Protein AF-A0A2D4NC93-F1 (afdb_monomer_lite)

Organism: NCBI:txid129469

Structure (mmCIF, N/CA/C/O backbone):
data_AF-A0A2D4NC93-F1
#
_entry.id   AF-A0A2D4NC93-F1
#
loop_
_atom_site.group_PDB
_atom_site.id
_atom_site.type_symbol
_atom_site.label_atom_id
_atom_site.label_alt_id
_atom_site.label_comp_id
_atom_site.label_asym_id
_atom_site.label_entity_id
_atom_site.label_seq_id
_atom_site.pdbx_PDB_ins_code
_atom_site.Cartn_x
_atom_site.Cartn_y
_atom_site.Cartn_z
_atom_site.occupancy
_atom_site.B_iso_or_equiv
_atom_site.auth_seq_id
_atom_site.auth_comp_id
_atom_site.auth_asym_id
_atom_site.auth_atom_id
_atom_site.pdbx_PDB_model_num
ATOM 1 N N . PHE A 1 1 ? -2.736 -5.983 4.116 1.00 93.50 1 PHE A N 1
ATOM 2 C CA . PHE A 1 1 ? -3.805 -5.084 3.627 1.00 93.50 1 PHE A CA 1
ATOM 3 C C . PHE A 1 1 ? -5.152 -5.508 4.180 1.00 93.50 1 PHE A C 1
ATOM 5 O O . PHE A 1 1 ? -5.737 -4.716 4.903 1.00 93.50 1 PHE A O 1
ATOM 12 N N . GLU A 1 2 ? -5.581 -6.745 3.924 1.00 94.25 2 GLU A N 1
ATOM 13 C CA . GLU A 1 2 ? -6.793 -7.359 4.503 1.00 94.25 2 GLU A CA 1
ATOM 14 C C . GLU A 1 2 ? -6.869 -7.175 6.019 1.00 94.25 2 GLU A C 1
ATOM 16 O O . GLU A 1 2 ? -7.746 -6.461 6.478 1.00 94.25 2 GLU A O 1
ATOM 21 N N . LEU A 1 3 ? -5.842 -7.606 6.763 1.00 95.25 3 LEU A N 1
ATOM 22 C CA . LEU A 1 3 ? -5.803 -7.442 8.223 1.00 95.25 3 LEU A CA 1
ATOM 23 C C . LEU A 1 3 ? -6.063 -6.000 8.702 1.00 95.25 3 LEU A C 1
ATOM 25 O O . LEU A 1 3 ? -6.782 -5.784 9.666 1.00 95.25 3 LEU A O 1
ATOM 29 N N . SER A 1 4 ? -5.521 -4.983 8.019 1.00 95.31 4 SER A N 1
ATOM 30 C CA . SER A 1 4 ? -5.770 -3.581 8.402 1.00 95.31 4 SER A CA 1
ATOM 31 C C . SER A 1 4 ? -7.207 -3.119 8.137 1.00 95.31 4 SER A C 1
ATOM 33 O O . SER A 1 4 ? -7.648 -2.136 8.726 1.00 95.31 4 SER A O 1
ATOM 35 N N . ALA A 1 5 ? -7.908 -3.772 7.210 1.00 95.25 5 ALA A N 1
ATOM 36 C CA . ALA A 1 5 ? -9.315 -3.524 6.940 1.00 95.25 5 ALA A CA 1
ATOM 37 C C . ALA A 1 5 ? -10.195 -4.272 7.939 1.00 95.25 5 ALA A C 1
ATOM 39 O O . ALA A 1 5 ? -11.077 -3.641 8.507 1.00 95.25 5 ALA A O 1
ATOM 40 N N . ASP A 1 6 ? -9.874 -5.532 8.232 1.00 95.62 6 ASP A N 1
ATOM 41 C CA . ASP A 1 6 ? -10.583 -6.344 9.225 1.00 95.62 6 ASP A CA 1
ATOM 42 C C . ASP A 1 6 ? -10.513 -5.688 10.613 1.00 95.62 6 ASP A C 1
ATOM 44 O O . ASP A 1 6 ? -11.530 -5.507 11.273 1.00 95.62 6 ASP A O 1
ATOM 48 N N . LEU A 1 7 ? -9.332 -5.208 11.025 1.00 95.69 7 LEU A N 1
ATOM 49 C CA . LEU A 1 7 ? -9.162 -4.460 12.279 1.00 95.69 7 LEU A CA 1
ATOM 50 C C . LEU A 1 7 ? -9.980 -3.162 12.297 1.00 95.69 7 LEU A C 1
ATOM 52 O O . LEU A 1 7 ? -10.558 -2.799 13.315 1.00 95.69 7 LEU A O 1
ATOM 56 N N . ARG A 1 8 ? -10.065 -2.460 11.163 1.00 93.75 8 ARG A N 1
ATOM 57 C CA . ARG A 1 8 ? -10.882 -1.245 11.055 1.00 93.75 8 ARG A CA 1
ATOM 58 C C . ARG A 1 8 ? -12.379 -1.557 11.085 1.00 93.75 8 ARG A C 1
ATOM 60 O O . ARG A 1 8 ? -13.149 -0.711 11.513 1.00 93.75 8 ARG A O 1
ATOM 67 N N . GLU A 1 9 ? -12.803 -2.718 10.603 1.00 94.81 9 GLU A N 1
ATOM 68 C CA . GLU A 1 9 ? -14.189 -3.170 10.713 1.00 94.81 9 GLU A CA 1
ATOM 69 C C . GLU A 1 9 ? -14.520 -3.545 12.161 1.00 94.81 9 GLU A C 1
ATOM 71 O O . GLU A 1 9 ? -15.520 -3.069 12.697 1.00 94.81 9 GLU A O 1
ATOM 76 N N . LEU A 1 10 ? -13.626 -4.274 12.836 1.00 94.19 10 LEU A N 1
ATOM 77 C CA . LEU A 1 10 ? -13.745 -4.585 14.263 1.00 94.19 10 LEU A CA 1
ATOM 78 C C . LEU A 1 10 ? -13.836 -3.319 15.121 1.00 94.19 10 LEU A C 1
ATOM 80 O O . LEU A 1 10 ? -14.681 -3.253 16.008 1.00 94.19 10 LEU A O 1
ATOM 84 N N . SER A 1 11 ? -13.072 -2.269 14.799 1.00 93.94 11 SER A N 1
ATOM 85 C CA . SER A 1 11 ? -13.133 -0.987 15.520 1.00 93.94 11 SER A CA 1
ATOM 86 C C . SER A 1 11 ? -14.474 -0.246 15.383 1.00 93.94 11 SER A C 1
ATOM 88 O O . SER A 1 11 ? -14.744 0.692 16.136 1.00 93.94 11 SER A O 1
ATOM 90 N N . LEU A 1 12 ? -15.311 -0.614 14.406 1.00 92.75 12 LEU A N 1
ATOM 91 C CA . LEU A 1 12 ? -16.666 -0.077 14.252 1.00 92.75 12 LEU A CA 1
ATOM 92 C C . LEU A 1 12 ? -17.704 -0.881 15.040 1.00 92.75 12 LEU A C 1
ATOM 94 O O . LEU A 1 12 ? -18.752 -0.327 15.372 1.00 92.75 12 LEU A O 1
ATOM 98 N N . VAL A 1 13 ? -17.424 -2.158 15.313 1.00 94.31 13 VAL A N 1
ATOM 99 C CA . VAL A 1 13 ? -18.316 -3.072 16.039 1.00 94.31 13 VAL A CA 1
ATOM 100 C C . VAL A 1 13 ? -18.043 -3.023 17.544 1.00 94.31 13 VAL A C 1
ATOM 102 O O . VAL A 1 13 ? -18.986 -2.938 18.326 1.00 94.31 13 VAL A O 1
ATOM 105 N N . GLU A 1 14 ? -16.773 -3.035 17.950 1.00 90.69 14 GLU A N 1
ATOM 106 C CA . GLU A 1 14 ? -16.355 -2.999 19.354 1.00 90.69 14 GLU A CA 1
ATOM 107 C C . GLU A 1 14 ? -16.001 -1.571 19.782 1.00 90.69 14 GLU A C 1
ATOM 109 O O . GLU A 1 14 ? -15.002 -0.993 19.347 1.00 90.69 14 GLU A O 1
ATOM 114 N N . VAL A 1 15 ? -16.829 -0.986 20.650 1.00 86.81 15 VAL A N 1
ATOM 115 C CA . VAL A 1 15 ? -16.686 0.414 21.081 1.00 86.81 15 VAL A CA 1
ATOM 116 C C . VAL A 1 15 ? -15.605 0.551 22.153 1.00 86.81 15 VAL A C 1
ATOM 118 O O . VAL A 1 15 ? -14.858 1.528 22.149 1.00 86.81 15 VAL A O 1
ATOM 121 N N . GLU A 1 16 ? -15.493 -0.435 23.042 1.00 93.75 16 GLU A N 1
ATOM 122 C CA . GLU A 1 16 ? -14.580 -0.437 24.186 1.00 93.75 16 GLU A CA 1
ATOM 123 C C . GLU A 1 16 ? -13.103 -0.449 23.768 1.00 93.75 16 GLU A C 1
ATOM 125 O O . GLU A 1 16 ? -12.292 0.238 24.384 1.00 93.75 16 GLU A O 1
ATOM 130 N N . PHE A 1 17 ? -12.767 -1.168 22.691 1.00 93.31 17 PHE A N 1
ATOM 131 C CA . PHE A 1 17 ? -11.393 -1.329 22.187 1.00 93.31 17 PHE A CA 1
ATOM 132 C C . PHE A 1 17 ? -11.165 -0.641 20.842 1.00 93.31 17 PHE A C 1
ATOM 134 O O . PHE A 1 17 ? -10.181 -0.901 20.148 1.00 93.31 17 PHE A O 1
ATOM 141 N N . ARG A 1 18 ? -12.072 0.262 20.452 1.00 94.12 18 ARG A N 1
ATOM 142 C CA . ARG A 1 18 ? -12.020 0.956 19.163 1.00 94.12 18 ARG A CA 1
ATOM 143 C C . ARG A 1 18 ? -10.642 1.554 18.872 1.00 94.12 18 ARG A C 1
ATOM 145 O O . ARG A 1 18 ? -10.127 1.390 17.768 1.00 94.12 18 ARG A O 1
ATOM 152 N N . ASN A 1 19 ? -10.065 2.256 19.846 1.00 95.75 19 ASN A N 1
ATOM 153 C CA . ASN A 1 19 ? -8.779 2.932 19.675 1.00 95.75 19 ASN A CA 1
ATOM 154 C C . ASN A 1 19 ? -7.638 1.934 19.447 1.00 95.75 19 ASN A C 1
ATOM 156 O O . ASN A 1 19 ? -6.808 2.161 18.571 1.00 95.75 19 ASN A O 1
ATOM 160 N N . ASP A 1 20 ? -7.643 0.813 20.170 1.00 96.69 20 ASP A N 1
ATOM 161 C CA . ASP A 1 20 ? -6.612 -0.219 20.053 1.00 96.69 20 ASP A CA 1
ATOM 162 C C . ASP A 1 20 ? -6.653 -0.858 18.659 1.00 96.69 20 ASP A C 1
ATOM 164 O O . ASP A 1 20 ? -5.624 -0.988 17.992 1.00 96.69 20 ASP A O 1
ATOM 168 N N . TYR A 1 21 ? -7.851 -1.178 18.157 1.00 96.81 21 TYR A N 1
ATOM 169 C CA . TYR A 1 21 ? -8.022 -1.686 16.796 1.00 96.81 21 TYR A CA 1
ATOM 170 C C . TYR A 1 21 ? -7.616 -0.670 15.724 1.00 96.81 21 TYR A C 1
ATOM 172 O O . TYR A 1 21 ? -6.988 -1.045 14.731 1.00 96.81 21 TYR A O 1
ATOM 180 N N . GLU A 1 22 ? -7.953 0.613 15.899 1.00 95.38 22 GLU A N 1
ATOM 181 C CA . GLU A 1 22 ? -7.523 1.670 14.977 1.00 95.38 22 GLU A CA 1
ATOM 182 C C . GLU A 1 22 ? -5.991 1.810 14.960 1.00 95.38 22 GLU A C 1
ATOM 184 O O . GLU A 1 22 ? -5.403 1.951 13.880 1.00 95.38 22 GLU A O 1
ATOM 189 N N . GLU A 1 23 ? -5.334 1.697 16.117 1.00 96.88 23 GLU A N 1
ATOM 190 C CA . GLU A 1 23 ? -3.876 1.711 16.226 1.00 96.88 23 GLU A CA 1
ATOM 191 C C . GLU A 1 23 ? -3.248 0.491 15.539 1.00 96.88 23 GLU A C 1
ATOM 193 O O . GLU A 1 23 ? -2.374 0.649 14.684 1.00 96.88 23 GLU A O 1
ATOM 198 N N . LEU A 1 24 ? -3.736 -0.719 15.823 1.00 97.00 24 LEU A N 1
ATOM 199 C CA . LEU A 1 24 ? -3.288 -1.960 15.179 1.00 97.00 24 LEU A CA 1
ATOM 200 C C . LEU A 1 24 ? -3.469 -1.901 13.653 1.00 97.00 24 LEU A C 1
ATOM 202 O O . LEU A 1 24 ? -2.578 -2.288 12.886 1.00 97.00 24 LEU A O 1
ATOM 206 N N . ALA A 1 25 ? -4.602 -1.367 13.187 1.00 95.88 25 ALA A N 1
ATOM 207 C CA . ALA A 1 25 ? -4.860 -1.171 11.766 1.00 95.88 25 ALA A CA 1
ATOM 208 C C . ALA A 1 25 ? -3.843 -0.204 11.144 1.00 95.88 25 ALA A C 1
ATOM 210 O O . ALA A 1 25 ? -3.376 -0.433 10.022 1.00 95.88 25 ALA A O 1
ATOM 211 N N . GLN A 1 26 ? -3.477 0.864 11.859 1.00 96.12 26 GLN A N 1
ATOM 212 C CA . GLN A 1 26 ? -2.463 1.812 11.409 1.00 96.12 26 GLN A CA 1
ATOM 213 C C . GLN A 1 26 ? -1.059 1.194 11.412 1.00 96.12 26 GLN A C 1
ATOM 215 O O . GLN A 1 26 ? -0.333 1.369 10.435 1.00 96.12 26 GLN A O 1
ATOM 220 N N . GLN A 1 27 ? -0.694 0.407 12.426 1.00 97.19 27 GLN A N 1
ATOM 221 C CA . GLN A 1 27 ? 0.576 -0.327 12.459 1.00 97.19 27 GLN A CA 1
ATOM 222 C C . GLN A 1 27 ? 0.712 -1.259 11.246 1.00 97.19 27 GLN A C 1
ATOM 224 O O . GLN A 1 27 ? 1.751 -1.269 10.586 1.00 97.19 27 GLN A O 1
ATOM 229 N N . CYS A 1 28 ? -0.361 -1.961 10.867 1.00 96.69 28 CYS A N 1
ATOM 230 C CA . CYS A 1 28 ? -0.375 -2.800 9.666 1.00 96.69 28 CYS A CA 1
ATOM 231 C C . CYS A 1 28 ? -0.133 -2.002 8.369 1.00 96.69 28 CYS A C 1
ATOM 233 O O . CYS A 1 28 ? 0.546 -2.486 7.458 1.00 96.69 28 CYS A O 1
ATOM 235 N N . LYS A 1 29 ? -0.685 -0.785 8.264 1.00 95.62 29 LYS A N 1
ATOM 236 C CA . LYS A 1 29 ? -0.473 0.106 7.107 1.00 95.62 29 LYS A CA 1
ATOM 237 C C . LYS A 1 29 ? 0.964 0.614 7.048 1.00 95.62 29 LYS A C 1
ATOM 239 O O . LYS A 1 29 ? 1.583 0.557 5.983 1.00 95.62 29 LYS A O 1
ATOM 244 N N . THR A 1 30 ? 1.493 1.063 8.186 1.00 96.25 30 THR A N 1
ATOM 245 C CA . THR A 1 30 ? 2.880 1.524 8.322 1.00 96.25 30 THR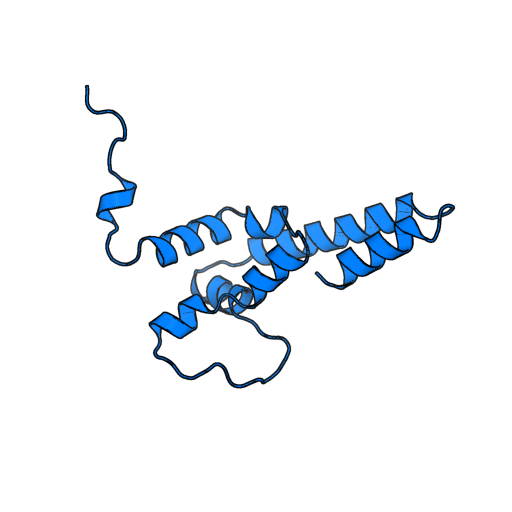 A CA 1
ATOM 246 C C . THR A 1 30 ? 3.855 0.406 7.974 1.00 96.25 30 THR A C 1
ATOM 248 O O . THR A 1 30 ? 4.736 0.610 7.148 1.00 96.25 30 THR A O 1
ATOM 251 N N . PHE A 1 31 ? 3.632 -0.807 8.487 1.00 96.31 31 PHE A N 1
ATOM 252 C CA . PHE A 1 31 ? 4.448 -1.973 8.157 1.00 96.31 31 PHE A CA 1
ATOM 253 C C . PHE A 1 31 ? 4.517 -2.225 6.647 1.00 96.31 31 PHE A C 1
ATOM 255 O O . PHE A 1 31 ? 5.602 -2.385 6.092 1.00 96.31 31 PHE A O 1
ATOM 262 N N . ALA A 1 32 ? 3.374 -2.227 5.954 1.00 95.00 32 ALA A N 1
ATOM 263 C CA . ALA A 1 32 ? 3.357 -2.483 4.517 1.00 95.00 32 ALA A CA 1
ATOM 264 C C . ALA A 1 32 ? 4.091 -1.392 3.717 1.00 95.00 32 ALA A C 1
ATOM 266 O O . ALA A 1 32 ? 4.812 -1.700 2.766 1.00 95.00 32 ALA A O 1
ATOM 267 N N . LYS A 1 33 ? 3.919 -0.122 4.103 1.00 94.62 33 LYS A N 1
ATOM 268 C CA . LYS A 1 33 ? 4.647 1.022 3.534 1.00 94.62 33 LYS A CA 1
ATOM 269 C C . LYS A 1 33 ? 6.155 0.883 3.760 1.00 94.62 33 LYS A C 1
ATOM 271 O O . LYS A 1 33 ? 6.926 1.016 2.811 1.00 94.62 33 LYS A O 1
ATOM 276 N N . ASP A 1 34 ? 6.578 0.605 4.986 1.00 95.75 34 ASP A N 1
ATOM 277 C CA . ASP A 1 34 ? 7.994 0.520 5.342 1.00 95.75 34 ASP A CA 1
ATOM 278 C C . ASP A 1 34 ? 8.667 -0.680 4.673 1.00 95.75 34 ASP A C 1
ATOM 280 O O . ASP A 1 34 ? 9.794 -0.562 4.198 1.00 95.75 34 ASP A O 1
ATOM 284 N N . LEU A 1 35 ? 7.950 -1.797 4.522 1.00 94.44 35 LEU A N 1
ATOM 285 C CA . LEU A 1 35 ? 8.417 -2.950 3.756 1.00 94.44 35 LEU A CA 1
ATOM 286 C C . LEU A 1 35 ? 8.671 -2.586 2.286 1.00 94.44 35 LEU A C 1
ATOM 288 O O . LEU A 1 35 ? 9.726 -2.913 1.746 1.00 94.44 35 LEU A O 1
ATOM 292 N N . LEU A 1 36 ? 7.742 -1.865 1.646 1.00 94.50 36 LEU A N 1
ATOM 293 C CA . LEU A 1 36 ? 7.928 -1.391 0.272 1.00 94.50 36 LEU A CA 1
ATOM 294 C C . LEU A 1 36 ? 9.096 -0.389 0.170 1.00 94.50 36 LEU A C 1
ATOM 296 O O . LEU A 1 36 ? 9.777 -0.348 -0.855 1.00 94.50 36 LEU A O 1
ATOM 300 N N . ALA A 1 37 ? 9.398 0.354 1.245 1.00 93.06 37 ALA A N 1
ATOM 301 C CA . 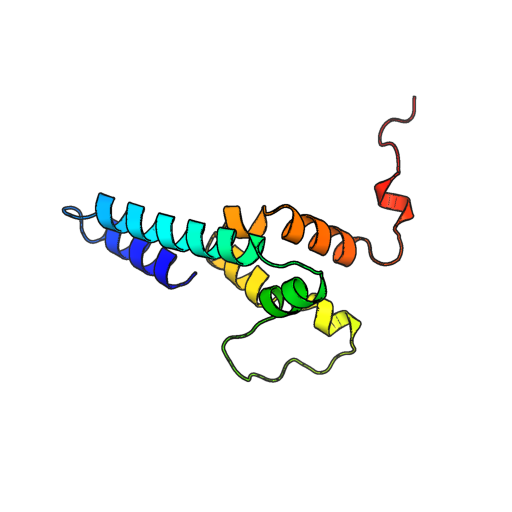ALA A 1 37 ? 10.513 1.312 1.296 1.00 93.06 37 ALA A CA 1
ATOM 302 C C . ALA A 1 37 ? 11.879 0.637 1.168 1.00 93.06 37 ALA A C 1
ATOM 304 O O . ALA A 1 37 ? 12.829 1.249 0.685 1.00 93.06 37 ALA A O 1
ATOM 305 N N . GLN A 1 38 ? 11.977 -0.614 1.623 1.00 94.44 38 GLN A N 1
ATOM 306 C CA . GLN A 1 38 ? 13.225 -1.371 1.638 1.00 94.44 38 GLN A CA 1
ATOM 307 C C . GLN A 1 38 ? 13.600 -1.954 0.271 1.00 94.44 38 GLN A C 1
ATOM 309 O O . GLN A 1 38 ? 14.717 -2.451 0.125 1.00 94.44 38 GLN A O 1
ATOM 314 N N . ALA A 1 39 ? 12.715 -1.887 -0.731 1.00 93.56 39 ALA A N 1
ATOM 315 C CA . ALA A 1 39 ? 13.019 -2.349 -2.082 1.00 93.56 39 ALA A CA 1
ATOM 316 C C . ALA A 1 39 ? 14.167 -1.523 -2.688 1.00 93.56 39 ALA A C 1
ATOM 318 O O . ALA A 1 39 ? 14.054 -0.306 -2.864 1.00 93.56 39 ALA A O 1
ATOM 319 N N . ARG A 1 40 ? 15.280 -2.185 -3.026 1.00 91.19 40 ARG A N 1
ATOM 320 C CA . ARG A 1 40 ? 16.531 -1.519 -3.446 1.00 91.19 40 ARG A CA 1
ATOM 321 C C . ARG A 1 40 ? 16.627 -1.293 -4.947 1.00 91.19 40 ARG A C 1
ATOM 323 O O . ARG A 1 40 ? 17.473 -0.530 -5.408 1.00 91.19 40 ARG A O 1
ATOM 330 N N . ASN A 1 41 ? 15.803 -1.987 -5.722 1.00 89.06 41 ASN A N 1
ATOM 331 C CA . ASN A 1 41 ? 15.819 -1.922 -7.176 1.00 89.06 41 ASN A CA 1
ATOM 332 C C . ASN A 1 41 ? 14.411 -2.094 -7.762 1.00 89.06 41 ASN A C 1
ATOM 334 O O . ASN A 1 41 ? 13.472 -2.541 -7.103 1.00 89.06 41 ASN A O 1
ATOM 338 N N . SER A 1 42 ? 14.271 -1.731 -9.037 1.00 85.12 42 SER A N 1
ATOM 339 C CA . SER A 1 42 ? 13.002 -1.801 -9.767 1.00 85.12 42 SER A CA 1
ATOM 340 C C . SER A 1 42 ? 12.479 -3.225 -9.945 1.00 85.12 42 SER A C 1
ATOM 342 O O . SER A 1 42 ? 11.273 -3.394 -10.093 1.00 85.12 42 SER A O 1
ATOM 344 N N . ARG A 1 43 ? 13.354 -4.239 -9.911 1.00 86.19 43 ARG A N 1
ATOM 345 C CA . ARG A 1 43 ? 12.974 -5.651 -10.045 1.00 86.19 43 ARG A CA 1
ATOM 346 C C . ARG A 1 43 ? 12.286 -6.167 -8.784 1.00 86.19 43 ARG A C 1
ATOM 348 O O . ARG A 1 43 ? 11.249 -6.806 -8.884 1.00 86.19 43 ARG A O 1
ATOM 355 N N . GLU A 1 44 ? 12.823 -5.862 -7.606 1.00 90.00 44 GLU A N 1
ATOM 356 C CA . GLU A 1 44 ? 12.175 -6.168 -6.323 1.00 90.00 44 GLU A CA 1
ATOM 357 C C . GLU A 1 44 ? 10.814 -5.483 -6.224 1.00 90.00 44 GLU A C 1
ATOM 359 O O . GLU A 1 44 ? 9.820 -6.112 -5.866 1.00 90.00 44 GLU A O 1
ATOM 364 N N . LEU A 1 45 ? 10.753 -4.207 -6.611 1.00 89.94 45 LEU A N 1
ATOM 365 C CA . LEU A 1 45 ? 9.511 -3.450 -6.598 1.00 89.94 45 LEU A CA 1
ATOM 366 C C . LEU A 1 45 ? 8.471 -4.044 -7.561 1.00 89.94 45 LEU A C 1
ATOM 368 O O . LEU A 1 45 ? 7.310 -4.196 -7.199 1.00 89.94 45 LEU A O 1
ATOM 372 N N . GLU A 1 46 ? 8.887 -4.430 -8.766 1.00 87.12 46 GLU A N 1
ATOM 373 C CA . GLU A 1 46 ? 8.037 -5.103 -9.749 1.00 87.12 46 GLU A CA 1
ATOM 374 C C . GLU A 1 46 ? 7.465 -6.419 -9.214 1.00 87.12 46 GLU A C 1
ATOM 376 O O . GLU A 1 46 ? 6.270 -6.666 -9.369 1.00 87.12 46 GLU A O 1
ATOM 381 N N . VAL A 1 47 ? 8.287 -7.234 -8.546 1.00 87.50 47 VAL A N 1
ATOM 382 C CA . VAL A 1 47 ? 7.841 -8.486 -7.919 1.00 87.50 47 VAL A CA 1
ATOM 383 C C . VAL A 1 47 ? 6.801 -8.203 -6.836 1.00 87.50 47 VAL A C 1
ATOM 385 O O . VAL A 1 47 ? 5.729 -8.805 -6.848 1.00 87.50 47 VAL A O 1
ATOM 388 N N . ILE A 1 48 ? 7.066 -7.251 -5.935 1.00 90.50 48 ILE A N 1
ATOM 389 C CA . ILE A 1 48 ? 6.137 -6.902 -4.850 1.00 90.50 48 ILE A CA 1
ATOM 390 C C . ILE A 1 48 ? 4.812 -6.370 -5.413 1.00 90.50 48 ILE A C 1
ATOM 392 O O . ILE A 1 48 ? 3.743 -6.790 -4.970 1.00 90.50 48 ILE A O 1
ATOM 396 N N . LEU A 1 49 ? 4.862 -5.464 -6.395 1.00 89.94 49 LEU A N 1
ATOM 397 C CA . LEU A 1 49 ? 3.678 -4.803 -6.954 1.00 89.94 49 LEU A CA 1
ATOM 398 C C . LEU A 1 49 ? 2.824 -5.725 -7.841 1.00 89.94 49 LEU A C 1
ATOM 400 O O . LEU A 1 49 ? 1.610 -5.515 -7.924 1.00 89.94 49 LEU A O 1
ATOM 404 N N . ASN A 1 50 ? 3.413 -6.745 -8.471 1.00 87.25 50 ASN A N 1
ATOM 405 C CA . ASN A 1 50 ? 2.692 -7.709 -9.311 1.00 87.25 50 ASN A CA 1
ATOM 406 C C . ASN A 1 50 ? 2.257 -8.985 -8.573 1.00 87.25 50 ASN A C 1
ATOM 408 O O . ASN A 1 50 ? 1.484 -9.762 -9.124 1.00 87.25 50 ASN A O 1
ATOM 412 N N . HIS A 1 51 ? 2.687 -9.190 -7.326 1.00 85.88 51 HIS A N 1
ATOM 413 C CA . HIS A 1 51 ? 2.393 -10.408 -6.571 1.00 85.88 51 HIS A CA 1
ATOM 414 C C . HIS A 1 51 ? 0.881 -10.675 -6.412 1.00 85.88 51 HIS A C 1
ATOM 416 O O . HIS A 1 51 ? 0.147 -9.855 -5.850 1.00 85.88 51 HIS A O 1
ATOM 422 N N . THR A 1 52 ? 0.431 -11.873 -6.797 1.00 80.44 52 THR A N 1
ATOM 423 C CA . THR A 1 52 ? -0.927 -12.409 -6.572 1.00 80.44 52 THR A CA 1
ATOM 424 C C . THR A 1 52 ? -0.922 -13.440 -5.438 1.00 80.44 52 THR A C 1
ATOM 426 O O . THR A 1 52 ? 0.097 -14.066 -5.183 1.00 80.44 52 THR A O 1
ATOM 429 N N . ALA A 1 53 ? -2.013 -13.564 -4.676 1.00 67.50 53 ALA A N 1
ATOM 430 C CA . ALA A 1 53 ? -2.118 -14.563 -3.598 1.00 67.50 53 ALA A CA 1
ATOM 431 C C . ALA A 1 53 ? -2.547 -15.952 -4.108 1.00 67.50 53 ALA A C 1
ATOM 433 O O . ALA A 1 53 ? -2.298 -16.950 -3.443 1.00 67.50 53 ALA A O 1
ATOM 434 N N . SER A 1 54 ? -3.179 -15.994 -5.282 1.00 61.03 54 SER A N 1
ATOM 435 C CA . SER A 1 54 ? -3.586 -17.216 -5.967 1.00 61.03 54 SER A CA 1
ATOM 436 C C . SER A 1 54 ? -2.600 -17.498 -7.099 1.00 61.03 54 SER A C 1
ATOM 438 O O . SER A 1 54 ? -2.196 -16.562 -7.800 1.00 61.03 54 SER A O 1
ATOM 440 N N . ASP A 1 55 ? -2.271 -18.773 -7.307 1.00 54.59 55 ASP A N 1
ATOM 441 C CA . ASP A 1 55 ? -1.539 -19.308 -8.471 1.00 54.59 55 ASP A CA 1
ATOM 442 C C . ASP A 1 55 ? -2.403 -19.252 -9.755 1.00 54.59 55 ASP A C 1
ATOM 444 O O . ASP A 1 55 ? -2.254 -20.032 -10.694 1.00 54.59 55 ASP A O 1
ATOM 448 N N . GLU A 1 56 ? -3.384 -18.343 -9.778 1.00 49.47 56 GLU A N 1
ATOM 449 C CA . GLU A 1 56 ? -4.230 -18.085 -10.927 1.00 49.47 56 GLU A CA 1
ATOM 450 C C . GLU A 1 56 ? -3.352 -17.548 -12.042 1.00 49.47 56 GLU A C 1
ATOM 452 O O . GLU A 1 56 ? -2.746 -16.481 -11.917 1.00 49.47 56 GLU A O 1
ATOM 457 N N . HIS A 1 57 ? -3.285 -18.350 -13.106 1.00 47.56 57 HIS A N 1
ATOM 458 C CA . HIS A 1 57 ? -2.566 -18.096 -14.338 1.00 47.56 57 HIS A CA 1
ATOM 459 C C . HIS A 1 57 ? -2.523 -16.602 -14.652 1.00 47.56 57 HIS A C 1
ATOM 461 O O . HIS A 1 57 ? -3.500 -16.021 -15.126 1.00 47.56 57 HIS A O 1
ATOM 467 N N . VAL A 1 58 ? -1.359 -15.995 -14.409 1.00 52.44 58 VAL A N 1
ATOM 468 C CA . VAL A 1 58 ? -0.999 -14.726 -15.027 1.00 52.44 58 VAL A CA 1
ATOM 469 C C . VAL A 1 58 ? -1.164 -14.974 -16.520 1.00 52.44 58 VAL A C 1
ATOM 471 O O . VAL A 1 58 ? -0.433 -15.787 -17.091 1.00 52.44 58 VAL A O 1
ATOM 474 N N . ASP A 1 59 ? -2.210 -14.389 -17.108 1.00 48.84 59 ASP A N 1
ATOM 475 C CA . ASP A 1 59 ? -2.497 -14.483 -18.535 1.00 48.84 59 ASP A CA 1
ATOM 476 C C . ASP A 1 59 ? -1.178 -14.137 -19.235 1.00 48.84 59 ASP A C 1
ATOM 478 O O . ASP A 1 59 ? -0.658 -13.036 -19.038 1.00 48.84 59 ASP A O 1
ATOM 482 N N . LYS A 1 60 ? -0.556 -15.118 -19.911 1.00 50.47 60 LYS A N 1
ATOM 483 C CA . LYS A 1 60 ? 0.822 -15.048 -20.445 1.00 50.47 60 LYS A CA 1
ATOM 484 C C . LYS A 1 60 ? 0.885 -14.132 -21.667 1.00 50.47 60 LYS A C 1
ATOM 486 O O . LYS A 1 60 ? 1.416 -14.490 -22.718 1.00 50.47 60 LYS A O 1
ATOM 491 N N . ARG A 1 61 ? 0.285 -12.959 -21.563 1.00 50.22 61 ARG A N 1
ATOM 492 C CA . ARG A 1 61 ? 0.428 -11.880 -22.518 1.00 50.22 61 ARG A CA 1
ATOM 493 C C . ARG A 1 61 ? 1.758 -11.201 -22.219 1.00 50.22 61 ARG A C 1
ATOM 495 O O . ARG A 1 61 ? 2.187 -11.162 -21.071 1.00 50.22 61 ARG A O 1
ATOM 502 N N . GLY A 1 62 ? 2.464 -10.807 -23.276 1.00 52.19 62 GLY A N 1
ATOM 503 C CA . GLY A 1 62 ? 3.923 -10.649 -23.284 1.00 52.19 62 GLY A CA 1
ATOM 504 C C . GLY A 1 62 ? 4.531 -9.788 -22.164 1.00 52.19 62 GLY A C 1
ATOM 505 O O . GLY A 1 62 ? 3.845 -9.047 -21.477 1.00 52.19 62 GLY A O 1
ATOM 506 N N . LEU A 1 63 ? 5.862 -9.831 -22.041 1.00 55.28 63 LEU A N 1
ATOM 507 C CA . LEU A 1 63 ? 6.681 -9.216 -20.971 1.00 55.28 63 LEU A CA 1
ATOM 508 C C . LEU A 1 63 ? 6.298 -7.780 -20.538 1.00 55.28 63 LEU A C 1
ATOM 510 O O . LEU A 1 63 ? 6.576 -7.385 -19.410 1.00 55.28 63 LEU A O 1
ATOM 514 N N . LEU A 1 64 ? 5.701 -6.976 -21.425 1.00 55.88 64 LEU A N 1
ATOM 515 C CA . LEU A 1 64 ? 5.216 -5.625 -21.117 1.00 55.88 64 LEU A CA 1
ATOM 516 C C . LEU A 1 64 ? 3.865 -5.618 -20.385 1.00 55.88 64 LEU A C 1
ATOM 518 O O . LEU A 1 64 ? 3.670 -4.782 -19.510 1.00 55.88 64 LEU A O 1
ATOM 522 N N . GLU A 1 65 ? 2.954 -6.536 -20.709 1.00 57.81 65 GLU A N 1
ATOM 523 C CA . GLU A 1 65 ? 1.674 -6.697 -20.006 1.00 57.81 65 GLU A CA 1
ATOM 524 C C . GLU A 1 65 ? 1.884 -7.303 -18.612 1.00 57.81 65 GLU A C 1
ATOM 526 O O . GLU A 1 65 ? 1.229 -6.893 -17.653 1.00 57.81 65 GLU A O 1
ATOM 531 N N . GLU A 1 66 ? 2.884 -8.176 -18.463 1.00 56.62 66 GLU A N 1
ATOM 532 C CA . GLU A 1 66 ? 3.288 -8.750 -17.174 1.00 56.62 66 GLU A CA 1
ATOM 533 C C . GLU A 1 66 ? 3.806 -7.675 -16.195 1.00 56.62 66 GLU A C 1
ATOM 535 O O . GLU A 1 66 ? 3.442 -7.675 -15.018 1.00 56.62 66 GLU A O 1
ATOM 540 N N . ARG A 1 67 ? 4.548 -6.669 -16.692 1.00 59.41 67 ARG A N 1
ATOM 541 C CA . ARG A 1 67 ? 4.951 -5.478 -15.909 1.00 59.41 67 ARG A CA 1
ATOM 542 C C . ARG A 1 67 ? 3.768 -4.616 -15.447 1.00 59.41 67 ARG A C 1
ATOM 544 O O . ARG A 1 67 ? 3.939 -3.797 -14.542 1.00 59.41 67 ARG A O 1
ATOM 551 N N . MET A 1 68 ? 2.610 -4.741 -16.098 1.00 65.44 68 MET A N 1
ATOM 552 C CA . MET A 1 68 ? 1.456 -3.846 -15.957 1.00 65.44 68 MET A CA 1
ATOM 553 C C . MET A 1 68 ? 0.261 -4.468 -15.230 1.00 65.44 68 MET A C 1
ATOM 555 O O . MET A 1 68 ? -0.739 -3.776 -15.019 1.00 65.44 68 MET A O 1
ATOM 559 N N . ASN A 1 69 ? 0.333 -5.731 -14.801 1.00 75.12 69 ASN A N 1
ATOM 560 C CA . ASN A 1 69 ? -0.793 -6.329 -14.087 1.00 75.12 69 ASN A CA 1
ATOM 561 C C . ASN A 1 69 ? -1.028 -5.637 -12.730 1.00 75.12 69 ASN A C 1
ATOM 563 O O . ASN A 1 69 ? -2.171 -5.366 -12.354 1.00 75.12 69 ASN A O 1
ATOM 567 N N . LEU A 1 70 ? 0.057 -5.267 -12.042 1.00 85.25 70 LEU A N 1
ATOM 568 C CA . LEU A 1 70 ? 0.099 -4.492 -10.799 1.00 85.25 70 LEU A CA 1
ATOM 569 C C . LEU A 1 70 ? -0.913 -4.996 -9.760 1.00 85.25 70 LEU A C 1
ATOM 571 O O . LEU A 1 70 ? -1.578 -4.212 -9.081 1.00 85.25 70 LEU A O 1
ATOM 575 N N . SER A 1 71 ? -1.066 -6.318 -9.658 1.00 88.56 71 SER A N 1
ATOM 576 C CA . SER A 1 71 ? -2.120 -6.972 -8.878 1.00 88.56 71 SER A CA 1
ATOM 577 C C . SER A 1 71 ? -2.101 -6.567 -7.408 1.00 88.56 71 SER A C 1
ATOM 579 O O . SER A 1 71 ? -3.140 -6.227 -6.835 1.00 88.56 71 SER A O 1
ATOM 581 N N . ARG A 1 72 ? -0.912 -6.518 -6.796 1.00 91.88 72 ARG A N 1
ATOM 582 C CA . ARG A 1 72 ? -0.761 -6.095 -5.401 1.00 91.88 72 ARG A CA 1
ATOM 583 C C . ARG A 1 72 ? -1.054 -4.611 -5.229 1.00 91.88 72 ARG A C 1
ATOM 585 O O . ARG A 1 72 ? -1.643 -4.230 -4.221 1.00 91.88 72 ARG A O 1
ATOM 592 N N . LEU A 1 73 ? -0.692 -3.776 -6.204 1.00 92.12 73 LEU A N 1
ATOM 593 C CA . LEU A 1 73 ? -1.015 -2.350 -6.178 1.00 92.12 73 LEU A CA 1
ATOM 594 C C . LEU A 1 73 ? -2.526 -2.107 -6.292 1.00 92.12 73 LEU A C 1
ATOM 596 O O . LEU A 1 73 ? -3.078 -1.317 -5.530 1.00 92.12 73 LEU A O 1
ATOM 600 N N . LYS A 1 74 ? -3.212 -2.810 -7.202 1.00 91.12 74 LYS A N 1
ATOM 601 C CA . LYS A 1 74 ? -4.679 -2.765 -7.324 1.00 91.12 74 LYS A CA 1
ATOM 602 C C . LYS A 1 74 ? -5.343 -3.167 -6.006 1.00 91.12 74 LYS A C 1
ATOM 604 O O . LYS A 1 74 ? -6.268 -2.496 -5.552 1.00 91.12 74 LYS A O 1
ATOM 609 N N . LEU A 1 75 ? -4.819 -4.205 -5.350 1.00 92.56 75 LEU A N 1
ATOM 610 C CA . LEU A 1 75 ? -5.267 -4.618 -4.022 1.00 92.56 75 LEU A CA 1
ATOM 611 C C . LEU A 1 75 ? -5.021 -3.527 -2.964 1.00 92.56 75 LEU A C 1
ATOM 613 O O . LEU A 1 75 ? -5.906 -3.241 -2.1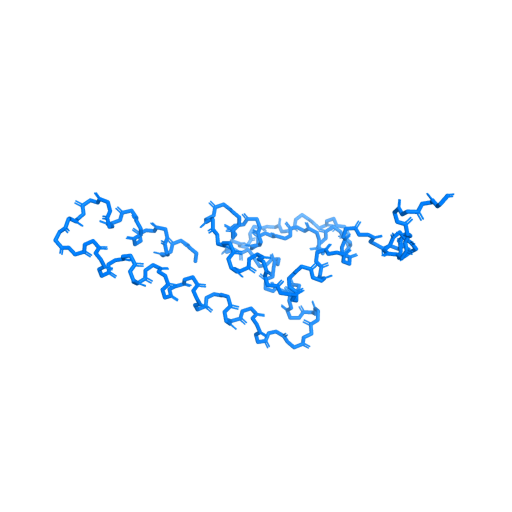62 1.00 92.56 75 LEU A O 1
ATOM 617 N N . ALA A 1 76 ? -3.855 -2.876 -2.984 1.00 94.19 76 ALA A N 1
ATOM 618 C CA . ALA A 1 76 ? -3.533 -1.767 -2.085 1.00 94.19 76 ALA A CA 1
ATOM 619 C C . ALA A 1 76 ? -4.533 -0.605 -2.230 1.00 94.19 76 ALA A C 1
ATOM 621 O O . ALA A 1 76 ? -4.991 -0.054 -1.229 1.00 94.19 76 ALA A O 1
ATOM 622 N N . ILE A 1 77 ? -4.922 -0.272 -3.466 1.00 93.00 77 ILE A N 1
ATOM 623 C CA . ILE A 1 77 ? -5.943 0.746 -3.756 1.00 93.00 77 ILE A CA 1
ATOM 624 C C . ILE A 1 77 ? -7.312 0.303 -3.223 1.00 93.00 77 ILE A C 1
ATOM 626 O O . ILE A 1 77 ? -7.964 1.083 -2.529 1.00 93.00 77 ILE A O 1
ATOM 630 N N . LYS A 1 78 ? -7.721 -0.952 -3.472 1.00 93.69 78 LYS A N 1
ATOM 631 C CA . LYS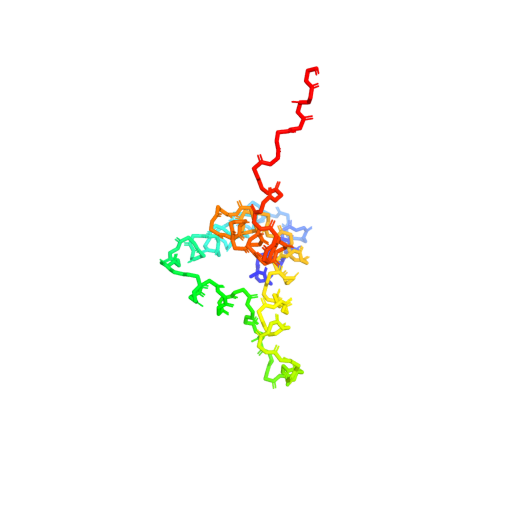 A 1 78 ? -8.987 -1.520 -2.967 1.00 93.69 78 LYS A CA 1
ATOM 632 C C . LYS A 1 78 ? -9.099 -1.408 -1.442 1.00 93.69 78 LYS A C 1
ATOM 634 O O . LYS A 1 78 ? -10.148 -1.033 -0.935 1.00 93.69 78 LYS A O 1
ATOM 639 N N . TYR A 1 79 ? -8.008 -1.669 -0.723 1.00 95.12 79 TYR A N 1
ATOM 640 C CA . TYR A 1 79 ? -7.940 -1.564 0.741 1.00 95.12 79 TYR A CA 1
ATOM 641 C C . TYR A 1 79 ? -7.500 -0.183 1.254 1.00 95.12 79 TYR A C 1
ATOM 643 O O . TYR A 1 79 ? -7.114 -0.050 2.418 1.00 95.12 79 TYR A O 1
ATOM 651 N N . ASN A 1 80 ? -7.543 0.848 0.405 1.00 93.38 80 ASN A N 1
ATOM 652 C CA . ASN A 1 80 ? -7.268 2.243 0.755 1.00 93.38 80 ASN A CA 1
ATOM 653 C C . ASN A 1 80 ? -5.917 2.457 1.475 1.00 93.38 80 ASN A C 1
ATOM 655 O O . ASN A 1 80 ? -5.800 3.226 2.434 1.00 93.38 80 ASN A O 1
ATOM 659 N N . GLN A 1 81 ? -4.881 1.759 1.013 1.00 95.06 81 GLN A N 1
ATOM 660 C CA . GLN A 1 81 ? -3.522 1.795 1.556 1.00 95.06 81 GLN A CA 1
ATOM 661 C C . GLN A 1 81 ? -2.764 3.010 1.009 1.00 95.06 81 GLN A C 1
ATOM 663 O O . GLN A 1 81 ? -1.823 2.888 0.225 1.00 95.06 81 GLN A O 1
ATOM 668 N N . LYS A 1 82 ? -3.213 4.211 1.385 1.00 94.12 82 LYS A N 1
ATOM 669 C CA . LYS A 1 82 ? -2.749 5.473 0.786 1.00 94.12 82 LYS A CA 1
ATOM 670 C C . LYS A 1 82 ? -1.235 5.659 0.876 1.00 94.12 82 LYS A C 1
ATOM 672 O O . LYS A 1 82 ? -0.623 6.015 -0.122 1.00 94.12 82 LYS A O 1
ATOM 677 N N . GLU A 1 83 ? -0.642 5.380 2.035 1.00 94.38 83 GLU A N 1
ATOM 678 C CA . GLU A 1 83 ? 0.799 5.561 2.268 1.00 94.38 83 GLU A CA 1
ATOM 679 C C . GLU A 1 83 ? 1.674 4.573 1.489 1.00 94.38 83 GLU A C 1
ATOM 681 O O . GLU A 1 83 ? 2.781 4.916 1.083 1.00 94.38 83 GLU A O 1
ATOM 686 N N . PHE A 1 84 ? 1.171 3.360 1.250 1.00 95.62 84 PHE A N 1
ATOM 687 C CA . PHE A 1 84 ? 1.843 2.374 0.406 1.00 95.62 84 PHE A CA 1
ATOM 688 C C . PHE A 1 84 ? 1.869 2.844 -1.054 1.00 95.6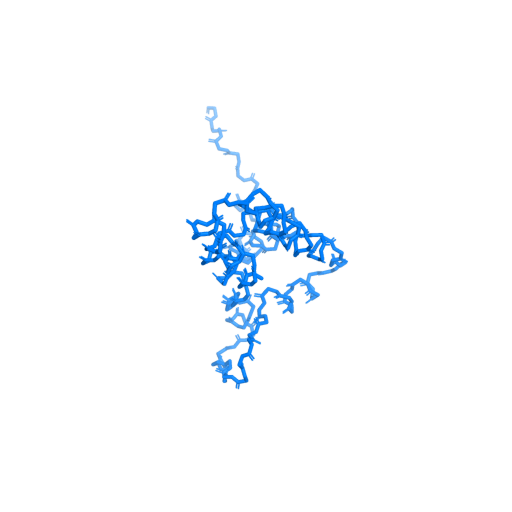2 84 PHE A C 1
ATOM 690 O O . PHE A 1 84 ? 2.904 2.819 -1.714 1.00 95.62 84 PHE A O 1
ATOM 697 N N . VAL A 1 85 ? 0.725 3.319 -1.561 1.00 94.50 85 VAL A N 1
ATOM 698 C CA . VAL A 1 85 ? 0.608 3.785 -2.950 1.00 94.50 85 VAL A CA 1
ATOM 699 C C . VAL A 1 85 ? 1.382 5.088 -3.166 1.00 94.50 85 VAL A C 1
ATOM 701 O O . VAL A 1 85 ? 1.987 5.262 -4.220 1.00 94.50 85 VAL A O 1
ATOM 704 N N . SER A 1 86 ? 1.401 6.002 -2.192 1.00 94.12 86 SER A N 1
ATOM 705 C CA . SER A 1 86 ? 2.065 7.308 -2.312 1.00 94.12 86 SER A CA 1
ATOM 706 C C . SER A 1 86 ? 3.585 7.272 -2.134 1.00 94.12 86 SER A C 1
ATOM 708 O O . SER A 1 86 ? 4.234 8.316 -2.227 1.00 94.12 86 SER A O 1
ATOM 710 N N . GLN A 1 87 ? 4.174 6.098 -1.902 1.00 94.38 87 GLN A N 1
ATOM 711 C CA . GLN A 1 87 ? 5.610 5.976 -1.704 1.00 94.38 87 GLN A CA 1
ATOM 712 C C . GLN A 1 87 ? 6.407 6.422 -2.939 1.00 94.38 87 GLN A C 1
ATOM 714 O O . GLN A 1 87 ? 6.020 6.175 -4.081 1.00 94.38 87 GLN A O 1
ATOM 719 N N . SER A 1 88 ? 7.548 7.078 -2.717 1.00 93.00 88 SER A N 1
ATOM 720 C CA . SER A 1 88 ? 8.349 7.691 -3.783 1.00 93.00 88 SER A CA 1
ATOM 721 C C . SER A 1 88 ? 8.830 6.685 -4.834 1.00 93.00 88 SER A C 1
ATOM 723 O O . SER A 1 88 ? 8.714 6.956 -6.028 1.00 93.00 88 SER A O 1
ATOM 725 N N . ASN A 1 89 ? 9.322 5.519 -4.418 1.00 91.44 89 ASN A N 1
ATOM 726 C CA . ASN A 1 89 ? 9.746 4.435 -5.309 1.00 91.44 89 ASN A CA 1
ATOM 727 C C . ASN A 1 89 ? 8.562 3.848 -6.109 1.00 91.44 89 ASN A C 1
ATOM 729 O O . ASN A 1 89 ? 8.680 3.673 -7.321 1.00 91.44 89 ASN A O 1
ATOM 733 N N . CYS A 1 90 ? 7.403 3.645 -5.474 1.00 92.06 90 CYS A N 1
ATOM 734 C CA . CYS A 1 90 ? 6.157 3.207 -6.106 1.00 92.06 90 CYS A CA 1
ATOM 735 C C . CYS A 1 90 ? 5.701 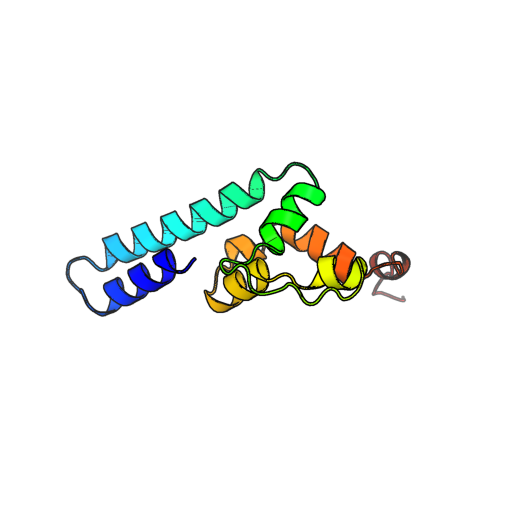4.197 -7.188 1.00 92.06 90 CYS A C 1
ATOM 737 O O . CYS A 1 90 ? 5.484 3.823 -8.340 1.00 92.06 90 CYS A O 1
ATOM 739 N N . GLN A 1 91 ? 5.647 5.488 -6.857 1.00 92.75 91 GLN A N 1
ATOM 740 C CA . GLN A 1 91 ? 5.260 6.546 -7.792 1.00 92.75 91 GLN A CA 1
ATOM 741 C C . GLN A 1 91 ? 6.269 6.717 -8.937 1.00 92.75 91 GLN A C 1
ATOM 743 O O . GLN A 1 91 ? 5.883 6.947 -10.083 1.00 92.75 91 GLN A O 1
ATOM 748 N N . GLN A 1 92 ? 7.572 6.593 -8.675 1.00 89.56 92 GLN A N 1
ATOM 749 C CA . GLN A 1 92 ? 8.597 6.618 -9.726 1.00 89.56 92 GLN A CA 1
ATOM 750 C C . GLN A 1 92 ? 8.466 5.432 -10.688 1.00 89.56 92 GLN A C 1
ATOM 752 O O . GLN A 1 92 ? 8.587 5.605 -11.906 1.00 89.56 92 GLN A O 1
ATOM 757 N N . PHE A 1 93 ? 8.180 4.245 -10.159 1.00 87.81 93 PHE A N 1
ATOM 758 C CA . PHE A 1 93 ? 7.926 3.060 -10.965 1.00 87.81 93 PHE A CA 1
ATOM 759 C C . PHE A 1 93 ? 6.672 3.226 -11.822 1.00 87.81 93 PHE A C 1
ATOM 761 O O . PHE A 1 93 ? 6.743 3.043 -13.036 1.00 87.81 93 PHE A O 1
ATOM 768 N N . LEU A 1 94 ? 5.567 3.690 -11.233 1.00 87.75 94 LEU A N 1
ATOM 769 C CA . LEU A 1 94 ? 4.333 3.982 -11.962 1.00 87.75 94 LEU A CA 1
ATOM 770 C C . LEU A 1 94 ? 4.538 5.001 -13.078 1.00 87.75 94 LEU A C 1
ATOM 772 O O . LEU A 1 94 ? 4.064 4.786 -14.187 1.00 87.75 94 LEU A O 1
ATOM 776 N N . ASN A 1 95 ? 5.298 6.068 -12.828 1.00 85.81 95 ASN A N 1
ATOM 777 C CA . ASN A 1 95 ? 5.648 7.032 -13.869 1.00 85.81 95 ASN A CA 1
ATOM 778 C C . ASN A 1 95 ? 6.425 6.376 -15.020 1.00 85.81 95 ASN A C 1
ATOM 780 O O . ASN A 1 95 ? 6.153 6.655 -16.184 1.00 85.81 95 ASN A O 1
ATOM 784 N N . THR A 1 96 ? 7.378 5.496 -14.711 1.00 82.81 96 THR A N 1
ATOM 785 C CA . THR A 1 96 ? 8.145 4.770 -15.736 1.00 82.81 96 THR A CA 1
ATOM 786 C C . THR A 1 96 ? 7.239 3.870 -16.577 1.00 82.81 96 THR A C 1
ATOM 788 O O . THR A 1 96 ? 7.346 3.865 -17.801 1.00 82.81 96 THR A O 1
ATOM 791 N N . VAL A 1 97 ? 6.311 3.157 -15.935 1.00 80.75 97 VAL A N 1
ATOM 792 C CA . VAL A 1 97 ? 5.338 2.289 -16.612 1.00 80.75 97 VAL A CA 1
ATOM 793 C C . VAL A 1 97 ? 4.354 3.107 -17.458 1.00 80.75 97 VAL A C 1
ATOM 795 O O . VAL A 1 97 ? 4.080 2.742 -18.596 1.00 80.75 97 VAL A O 1
ATOM 798 N N . TRP A 1 98 ? 3.869 4.237 -16.938 1.00 80.00 98 TRP A N 1
ATOM 799 C CA . TRP A 1 98 ? 2.879 5.091 -17.598 1.00 80.00 98 TRP A CA 1
ATOM 800 C C . TRP A 1 98 ? 3.437 5.828 -18.819 1.00 80.00 98 TRP A C 1
ATOM 802 O O . TRP A 1 98 ? 2.793 5.889 -19.864 1.00 80.00 98 TRP A O 1
ATOM 812 N N . PHE A 1 99 ? 4.639 6.398 -18.702 1.00 76.00 99 PHE A N 1
ATOM 813 C CA . PHE A 1 99 ? 5.250 7.166 -19.789 1.00 76.00 99 PHE A CA 1
ATOM 814 C C . PHE A 1 99 ? 6.054 6.300 -20.770 1.00 76.00 99 PHE A C 1
ATOM 816 O O . PHE A 1 99 ? 6.333 6.762 -21.878 1.00 76.00 99 PHE A O 1
ATOM 823 N N . GLY A 1 100 ? 6.406 5.059 -20.410 1.00 72.31 100 GLY A N 1
ATOM 824 C CA . GLY A 1 100 ? 7.081 4.106 -21.296 1.00 72.31 100 GLY A CA 1
ATOM 825 C C . GLY A 1 100 ? 8.294 4.707 -22.024 1.00 72.31 100 GLY A C 1
ATOM 826 O O . GLY A 1 100 ? 9.152 5.344 -21.413 1.00 72.31 100 GLY A O 1
ATOM 827 N N . GLN A 1 101 ? 8.351 4.547 -23.354 1.00 58.41 101 GLN A N 1
ATOM 828 C CA . GLN A 1 101 ? 9.406 5.119 -24.213 1.00 58.41 101 GLN A CA 1
ATOM 829 C C . GLN A 1 101 ? 9.250 6.631 -24.484 1.00 58.41 101 GLN A C 1
ATOM 831 O O . GLN A 1 101 ? 10.142 7.263 -25.048 1.00 58.41 101 GLN A O 1
ATOM 836 N N . MET A 1 102 ? 8.153 7.259 -24.050 1.00 59.25 102 MET A N 1
ATOM 837 C CA . MET A 1 102 ? 7.891 8.692 -24.230 1.00 59.25 102 MET A CA 1
ATOM 838 C C . MET A 1 102 ? 8.504 9.545 -23.106 1.00 59.25 102 MET A C 1
ATOM 840 O O . MET A 1 102 ? 7.893 10.494 -22.607 1.00 59.25 102 MET A O 1
ATOM 844 N N . ALA A 1 103 ? 9.760 9.264 -22.741 1.00 56.84 103 ALA A N 1
ATOM 845 C CA . ALA A 1 103 ? 10.518 9.984 -21.709 1.00 56.84 103 ALA A CA 1
ATOM 846 C C . ALA A 1 103 ? 10.632 11.507 -21.965 1.00 56.84 103 ALA A C 1
ATOM 848 O O . ALA A 1 103 ? 10.901 12.287 -21.047 1.00 56.84 103 ALA A O 1
ATOM 849 N N . GLY A 1 104 ? 10.387 11.953 -23.203 1.00 56.62 104 GLY A N 1
ATOM 850 C CA . GLY A 1 104 ? 10.326 13.366 -23.581 1.00 56.62 104 GLY A CA 1
ATOM 851 C C . GLY A 1 104 ? 9.149 14.145 -22.976 1.00 56.62 104 GLY A C 1
ATOM 852 O O . GLY A 1 104 ? 9.261 15.358 -22.819 1.00 56.62 104 GLY A O 1
ATOM 853 N N . TYR A 1 105 ? 8.048 13.491 -22.583 1.00 59.94 105 TYR A N 1
ATOM 854 C CA . TYR A 1 105 ? 6.894 14.179 -21.978 1.00 59.94 105 TYR A CA 1
ATOM 855 C C . TYR A 1 105 ? 7.144 14.617 -20.531 1.00 59.94 105 TYR A C 1
ATOM 857 O O . TYR A 1 105 ? 6.625 15.651 -20.119 1.00 59.94 105 TYR A O 1
ATOM 865 N N . ARG A 1 106 ? 8.007 13.908 -19.789 1.00 59.09 106 ARG A N 1
ATOM 866 C CA . ARG A 1 106 ? 8.339 14.229 -18.389 1.00 59.09 106 ARG A CA 1
ATOM 867 C C . ARG A 1 106 ? 9.027 15.591 -18.224 1.00 59.09 106 ARG A C 1
ATOM 869 O O . ARG A 1 106 ? 8.966 16.180 -17.154 1.00 59.09 106 ARG A O 1
ATOM 876 N N . ARG A 1 107 ? 9.697 16.081 -19.274 1.00 62.50 107 ARG A N 1
ATOM 877 C CA . ARG A 1 107 ? 10.458 17.345 -19.272 1.00 62.50 107 ARG A CA 1
ATOM 878 C C . ARG A 1 107 ? 9.763 18.486 -20.022 1.00 62.50 107 ARG A C 1
ATOM 880 O O . ARG A 1 107 ? 10.377 19.529 -20.229 1.00 62.50 107 ARG A O 1
ATOM 887 N N . LYS A 1 108 ? 8.507 18.316 -20.454 1.00 61.34 108 LYS A N 1
ATOM 888 C CA . LYS A 1 108 ? 7.774 19.403 -21.116 1.00 61.34 108 LYS A CA 1
ATOM 889 C C . LYS A 1 108 ? 7.392 20.467 -20.086 1.00 61.34 108 LYS A C 1
ATOM 891 O O . LYS A 1 108 ? 6.637 20.196 -19.159 1.00 61.34 108 LYS A O 1
ATOM 896 N N . HIS A 1 109 ? 7.913 21.677 -20.270 1.00 63.34 109 HIS A N 1
ATOM 897 C CA . HIS A 1 109 ? 7.503 22.847 -19.499 1.00 63.34 109 HIS A CA 1
ATOM 898 C C . HIS A 1 109 ? 6.022 23.136 -19.787 1.00 63.34 109 HIS A C 1
ATOM 900 O O . HIS A 1 109 ? 5.635 23.289 -20.946 1.00 63.34 109 HIS A O 1
ATOM 906 N N . THR A 1 110 ? 5.188 23.191 -18.750 1.00 66.75 110 THR A N 1
ATOM 907 C CA . THR A 1 110 ? 3.751 23.502 -18.875 1.00 66.75 110 THR A CA 1
ATOM 908 C C . THR A 1 110 ? 3.496 24.982 -19.160 1.00 66.75 110 THR A C 1
ATOM 910 O O . THR A 1 110 ? 2.439 25.335 -19.672 1.00 66.75 110 THR A O 1
ATOM 913 N N . PHE A 1 111 ? 4.481 25.841 -18.894 1.00 61.03 111 PHE A N 1
ATOM 914 C CA . PHE A 1 111 ? 4.431 27.262 -19.214 1.00 61.03 111 PHE A CA 1
ATOM 915 C C . PHE A 1 111 ? 5.123 27.547 -20.544 1.00 61.03 111 PHE A C 1
ATOM 917 O O . PHE A 1 111 ? 6.353 27.579 -20.621 1.00 61.03 111 PHE A O 1
ATOM 924 N N . LYS A 1 112 ? 4.317 27.796 -21.579 1.00 58.81 112 LYS A N 1
ATOM 925 C CA . LYS A 1 112 ? 4.728 28.643 -22.700 1.00 58.81 112 LYS A CA 1
ATOM 926 C C . LYS A 1 112 ? 4.491 30.092 -22.264 1.00 58.81 112 LYS A C 1
ATOM 928 O O . LYS A 1 112 ? 3.373 30.409 -21.866 1.00 58.81 112 LYS A O 1
ATOM 933 N N . LYS A 1 113 ? 5.549 30.907 -22.240 1.00 44.62 113 LYS A N 1
ATOM 934 C CA . LYS A 1 113 ? 5.421 32.368 -22.135 1.00 44.62 113 LYS A CA 1
ATOM 935 C C . LYS A 1 113 ? 4.801 32.925 -23.409 1.00 44.62 113 LYS A C 1
ATOM 937 O O . LYS A 1 113 ? 5.070 32.325 -24.475 1.00 44.62 113 LYS A O 1
#

Foldseek 3Di:
DVQLLVLCVVLVVDVPCNVVSPVVSVVVLVVLLVVCVPDPDLVSNQCQQLDDPDPPDPPPDDPLVSSVNSVNVVVCVVSVSPSNCPDPSNVVSVVCSVCPPVPVVVPDDPDDD

Sequence (113 aa):
FELSADLRELSLVEVEFRNDYEELAQQCKTFAKDLLAQARNSRELEVILNHTASDEHVDKRGLLEERMNLSRLKLAIKYNQKEFVSQSNCQQFLNTVWFGQMAGYRRKHTFKK

Radius of gyration: 17.73 Å; chains: 1; bounding box: 35×52×48 Å

pLDDT: mean 82.73, std 16.02, range [44.62, 97.19]

InterPro domains:
  IPR002153 Transient receptor potential channel, canonical [PTHR10117] (1-113)

Secondary structure (DSSP, 8-state):
-HHHHHHHHHHHH-STTHHHHHHHHHHHHHHHHHHHHT--SHHHHHHHHH--SS--------HHHHTT--HHHHHHHHTT-HHHHT-HHHHHHHHHHHHTT-TTGGG--S---